Protein AF-A0AAF1A5I5-F1 (afdb_monomer_lite)

Secondary structure (DSSP, 8-state):
-PPPGGG----TT-TT--HHHHHHHHHHSHHHHHHHHHHHHHHHHHHHHHHTS--S-HHHHHHHHHHHHHHHHHHHHTTTSTT-TT----S----------

pLDDT: mean 80.37, std 17.99, range [45.25, 97.25]

Foldseek 3Di:
DDDPCLPVDDCVPLPDDDVVLQVVCCVPPVVQLSVLSVQLVVLLVVLVVLVVDDDDDPVVSVVSSVVSNVSSSQSNSCLVPVVHVVPPDDDPPPPPPPDDD

Structure (mmCIF, N/CA/C/O backbone):
data_AF-A0AAF1A5I5-F1
#
_entry.id   AF-A0AAF1A5I5-F1
#
loop_
_atom_site.group_PDB
_atom_site.id
_atom_site.type_symbol
_atom_site.label_atom_id
_atom_site.label_alt_id
_atom_site.label_comp_id
_atom_site.label_asym_id
_atom_site.label_entity_id
_atom_site.label_seq_id
_atom_site.pdbx_PDB_ins_code
_atom_site.Cartn_x
_atom_site.Cartn_y
_atom_site.Cartn_z
_atom_site.occupancy
_atom_site.B_iso_or_equiv
_atom_site.auth_seq_id
_atom_site.auth_comp_id
_atom_site.auth_asym_id
_atom_site.auth_atom_id
_atom_si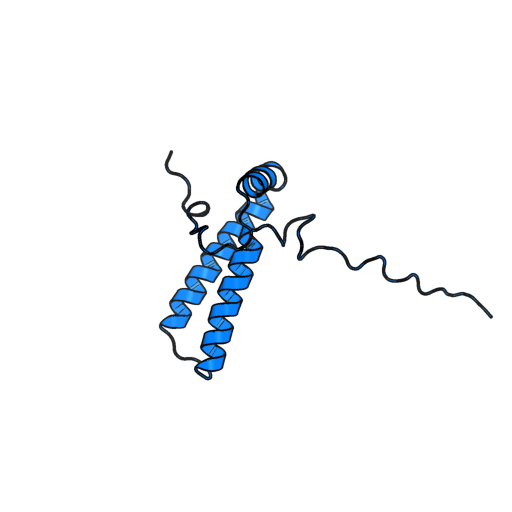te.pdbx_PDB_model_num
ATOM 1 N N . MET A 1 1 ? -17.572 16.900 6.692 1.00 46.84 1 MET A N 1
ATOM 2 C CA . MET A 1 1 ? -16.134 17.115 6.411 1.00 46.84 1 MET A CA 1
ATOM 3 C C . MET A 1 1 ? -15.759 16.282 5.197 1.00 46.84 1 MET A C 1
ATOM 5 O O . MET A 1 1 ? -16.325 15.202 5.079 1.00 46.84 1 MET A O 1
ATOM 9 N N . PRO A 1 2 ? -14.892 16.756 4.288 1.00 54.69 2 PRO A N 1
ATOM 10 C CA . PRO A 1 2 ? -14.428 15.931 3.177 1.00 54.69 2 PRO A CA 1
ATOM 11 C C . PRO A 1 2 ? -13.642 14.732 3.718 1.00 54.69 2 PRO A C 1
ATOM 13 O O . PRO A 1 2 ? -12.820 14.889 4.622 1.00 54.69 2 PRO A O 1
ATOM 16 N N . THR A 1 3 ? -13.910 13.541 3.187 1.00 53.56 3 THR A N 1
ATOM 17 C CA . THR A 1 3 ? -13.178 12.325 3.546 1.00 53.56 3 THR A CA 1
ATOM 18 C C . THR A 1 3 ? -11.699 12.509 3.191 1.00 53.56 3 THR A C 1
ATOM 20 O O . THR A 1 3 ? -11.396 12.871 2.049 1.00 53.56 3 THR A O 1
ATOM 23 N N . PRO A 1 4 ? -10.761 12.296 4.133 1.00 63.06 4 PRO A N 1
ATOM 24 C CA . PRO A 1 4 ? -9.335 12.367 3.841 1.00 63.06 4 PRO A CA 1
ATOM 25 C C . PRO A 1 4 ? -8.964 11.488 2.639 1.00 63.06 4 PRO A C 1
ATOM 27 O O . PRO A 1 4 ? -9.395 10.341 2.551 1.00 63.06 4 PRO A O 1
ATOM 30 N N . SER A 1 5 ? -8.136 12.001 1.724 1.00 63.56 5 SER A N 1
ATOM 31 C CA . SER A 1 5 ? -7.770 11.306 0.476 1.00 63.56 5 SER A CA 1
ATOM 32 C C . SER A 1 5 ? -7.070 9.959 0.687 1.00 63.56 5 SER A C 1
ATOM 34 O O . SER A 1 5 ? -7.037 9.143 -0.228 1.00 63.56 5 SER A O 1
ATOM 36 N N . ILE A 1 6 ? -6.570 9.699 1.899 1.00 58.94 6 ILE A N 1
ATOM 37 C CA . ILE A 1 6 ? -6.036 8.400 2.328 1.00 58.94 6 ILE A CA 1
ATOM 38 C C . ILE A 1 6 ? -7.077 7.270 2.281 1.00 58.94 6 ILE A C 1
ATOM 40 O O . ILE A 1 6 ? -6.693 6.112 2.179 1.00 58.94 6 ILE A O 1
ATOM 44 N N . PHE A 1 7 ? -8.371 7.603 2.326 1.00 60.78 7 PHE A N 1
ATOM 45 C CA . PHE A 1 7 ? -9.483 6.655 2.197 1.00 60.78 7 PHE A CA 1
ATOM 46 C C . PHE A 1 7 ? -10.025 6.566 0.770 1.00 60.78 7 PHE A C 1
ATOM 48 O O . PHE A 1 7 ? -10.882 5.739 0.485 1.00 60.78 7 PHE A O 1
ATOM 55 N N . ASN A 1 8 ? -9.554 7.428 -0.133 1.00 58.62 8 ASN A N 1
ATOM 56 C CA . ASN A 1 8 ? -10.039 7.482 -1.503 1.00 58.62 8 ASN A CA 1
ATOM 57 C C . ASN A 1 8 ? -9.133 6.607 -2.375 1.00 58.62 8 ASN A C 1
ATOM 59 O O . ASN A 1 8 ? -8.242 7.096 -3.076 1.00 58.62 8 ASN A O 1
ATOM 63 N N . PHE A 1 9 ? -9.289 5.292 -2.241 1.00 59.81 9 PHE A N 1
ATOM 64 C CA . PHE A 1 9 ? -8.560 4.324 -3.045 1.00 59.81 9 PHE A CA 1
ATOM 65 C C . PHE A 1 9 ? -9.506 3.514 -3.919 1.00 59.81 9 PHE A C 1
ATOM 67 O O . PHE A 1 9 ? -10.577 3.095 -3.500 1.00 59.81 9 PHE A O 1
ATOM 74 N N . ASP A 1 10 ? -9.047 3.308 -5.149 1.00 55.66 10 ASP A N 1
ATOM 75 C CA . ASP A 1 10 ? -9.666 2.442 -6.137 1.00 55.66 10 ASP A CA 1
ATOM 76 C C . ASP A 1 10 ? -9.709 1.002 -5.596 1.00 55.66 10 ASP A C 1
ATOM 78 O O . ASP A 1 10 ? -8.667 0.343 -5.467 1.00 55.66 10 ASP A O 1
ATOM 82 N N . ALA A 1 11 ? -10.905 0.583 -5.177 1.00 54.09 11 ALA A N 1
ATOM 83 C CA . ALA A 1 11 ? -11.188 -0.737 -4.628 1.00 54.09 11 ALA A CA 1
ATOM 84 C C . ALA A 1 11 ? -11.309 -1.802 -5.728 1.00 54.09 11 ALA A C 1
ATOM 86 O O . ALA A 1 11 ? -11.193 -2.989 -5.432 1.00 54.09 11 ALA A O 1
ATOM 87 N N . ASP A 1 12 ? -11.437 -1.390 -6.995 1.00 45.25 12 ASP A N 1
ATOM 88 C CA . ASP A 1 12 ? -11.746 -2.276 -8.123 1.00 45.25 12 ASP A CA 1
ATOM 89 C C . ASP A 1 12 ? -10.590 -3.239 -8.459 1.00 45.25 12 ASP A C 1
ATOM 91 O O . ASP A 1 12 ? -10.769 -4.216 -9.180 1.00 45.25 12 ASP A O 1
ATOM 95 N N . ASN A 1 13 ? -9.393 -2.991 -7.909 1.00 49.84 13 ASN A N 1
ATOM 96 C CA . ASN A 1 13 ? -8.199 -3.832 -8.065 1.00 49.84 13 ASN A CA 1
ATOM 97 C C . ASN A 1 13 ? -7.692 -4.445 -6.749 1.00 49.84 13 ASN A C 1
ATOM 99 O O . ASN A 1 13 ? -6.563 -4.935 -6.691 1.00 49.84 13 ASN A O 1
ATOM 103 N N . LEU A 1 14 ? -8.473 -4.386 -5.672 1.00 57.56 14 LEU A N 1
ATOM 104 C CA . LEU A 1 14 ? -8.160 -5.096 -4.437 1.00 57.56 14 LEU A CA 1
ATOM 105 C C . LEU A 1 14 ? -8.899 -6.435 -4.484 1.00 57.56 14 LEU A C 1
ATOM 107 O O . LEU A 1 14 ? -10.089 -6.487 -4.200 1.00 57.56 14 LEU A O 1
ATOM 111 N N . GLY A 1 15 ? -8.204 -7.522 -4.828 1.00 54.66 15 GLY A N 1
ATOM 112 C CA . GLY A 1 1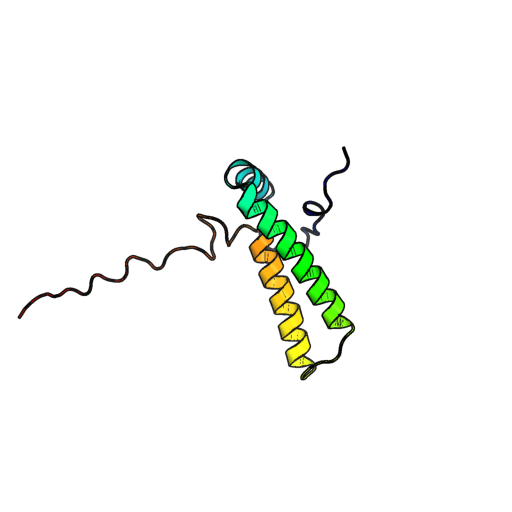5 ? -8.818 -8.850 -5.007 1.00 54.66 15 GLY A CA 1
ATOM 113 C C . GLY A 1 15 ? -9.599 -9.400 -3.799 1.00 54.66 15 GLY A C 1
ATOM 114 O O . GLY A 1 15 ? -10.318 -10.379 -3.949 1.00 54.66 15 GLY A O 1
ATOM 115 N N . ALA A 1 16 ? -9.478 -8.761 -2.629 1.00 58.78 16 ALA A N 1
ATOM 116 C CA . ALA A 1 16 ? -10.139 -9.116 -1.373 1.00 58.78 16 ALA A CA 1
ATOM 117 C C . ALA A 1 16 ? -10.458 -7.874 -0.503 1.00 58.78 16 ALA A C 1
ATOM 119 O O . ALA A 1 16 ? -10.237 -7.882 0.706 1.00 58.78 16 ALA A O 1
ATOM 120 N N . TYR A 1 17 ? -10.873 -6.745 -1.098 1.00 63.38 17 TYR A N 1
ATOM 121 C CA . TYR A 1 17 ? -11.283 -5.593 -0.280 1.00 63.38 17 TYR A CA 1
ATOM 122 C C . TYR A 1 17 ? -12.596 -5.869 0.448 1.00 63.38 17 TYR A C 1
ATOM 124 O O . TYR A 1 17 ? -13.656 -5.955 -0.168 1.00 63.38 17 TYR A O 1
ATOM 132 N N . GLU A 1 18 ? -12.511 -5.938 1.773 1.00 72.25 18 GLU A N 1
ATOM 133 C CA . GLU A 1 18 ? -13.657 -6.067 2.660 1.00 72.25 18 GLU A CA 1
ATOM 134 C C . GLU A 1 18 ? -13.827 -4.764 3.462 1.00 72.25 18 GLU A C 1
ATOM 136 O O . GLU A 1 18 ? -12.986 -4.443 4.315 1.00 72.25 18 GLU A O 1
ATOM 141 N N . PRO A 1 19 ? -14.888 -3.975 3.207 1.00 72.19 19 PRO A N 1
ATOM 142 C CA . PRO A 1 19 ? -15.114 -2.721 3.925 1.00 72.19 19 PRO A CA 1
ATOM 143 C C . PRO A 1 19 ? -15.279 -2.949 5.436 1.00 72.19 19 PRO A C 1
ATOM 145 O O . PRO A 1 19 ? -14.731 -2.190 6.229 1.00 72.19 19 PRO A O 1
ATOM 148 N N . GLU A 1 20 ? -15.909 -4.054 5.842 1.00 82.25 20 GLU A N 1
ATOM 149 C CA . GLU A 1 20 ? -16.067 -4.436 7.253 1.00 82.25 20 GLU A CA 1
ATOM 150 C C . GLU A 1 20 ? -14.716 -4.685 7.947 1.00 82.25 20 GLU A C 1
ATOM 152 O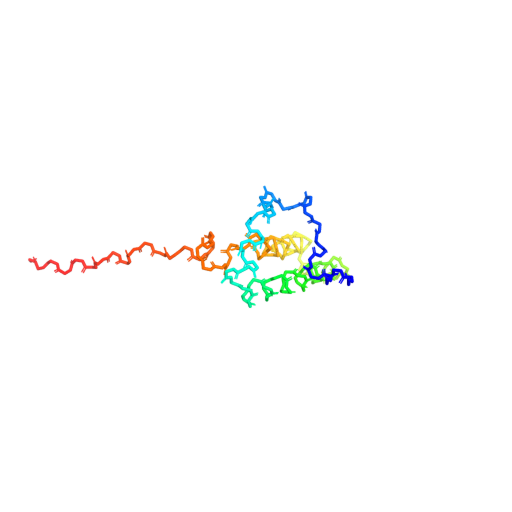 O . GLU A 1 20 ? -14.493 -4.226 9.070 1.00 82.25 20 GLU A O 1
ATOM 157 N N . LYS A 1 21 ? -13.769 -5.341 7.258 1.00 83.81 21 LYS A N 1
ATOM 158 C CA . LYS A 1 21 ? -12.391 -5.529 7.744 1.00 83.81 21 LYS A CA 1
ATOM 159 C C . LYS A 1 21 ? -11.683 -4.183 7.902 1.00 83.81 21 LYS A C 1
ATOM 161 O O . LYS A 1 21 ? -10.987 -3.961 8.888 1.00 83.81 21 LYS A O 1
ATOM 166 N N . THR A 1 22 ? -11.887 -3.268 6.957 1.00 84.00 22 THR A N 1
ATOM 167 C CA . THR A 1 22 ? -11.288 -1.924 6.986 1.00 84.00 22 THR A CA 1
ATOM 168 C C . THR A 1 22 ? -11.776 -1.124 8.194 1.00 84.00 22 THR A C 1
ATOM 170 O O . THR A 1 22 ? -10.957 -0.583 8.936 1.00 84.00 22 THR A O 1
ATOM 173 N N . ASP A 1 23 ? -13.088 -1.090 8.433 1.00 85.19 23 ASP A N 1
ATOM 174 C CA . ASP A 1 23 ? -13.684 -0.377 9.570 1.00 85.19 23 ASP A CA 1
ATOM 175 C C . ASP A 1 23 ? -13.235 -0.969 10.911 1.00 85.19 23 ASP A C 1
ATOM 177 O O . ASP A 1 23 ? -12.901 -0.235 11.851 1.00 85.19 23 ASP A O 1
ATOM 181 N N . LYS A 1 24 ? -13.144 -2.302 10.982 1.00 89.44 24 LYS A N 1
ATOM 182 C CA . LYS A 1 24 ? -12.599 -3.009 12.140 1.00 89.44 24 LYS A CA 1
ATOM 183 C C . LYS A 1 24 ? -11.151 -2.597 12.411 1.00 89.44 24 LYS A C 1
ATOM 185 O O . LYS A 1 24 ? -10.838 -2.190 13.525 1.00 89.44 24 LYS A O 1
ATOM 190 N N . LEU A 1 25 ? -10.281 -2.605 11.399 1.00 90.69 25 LEU A N 1
ATOM 191 C CA . LEU A 1 25 ? -8.870 -2.227 11.553 1.00 90.69 25 LEU A CA 1
ATOM 192 C C . LEU A 1 25 ? -8.676 -0.750 11.917 1.00 90.69 25 LEU A C 1
ATOM 194 O O . LEU A 1 25 ? -7.782 -0.422 12.697 1.00 90.69 25 LEU A O 1
ATOM 198 N N . LEU A 1 26 ? -9.525 0.143 11.403 1.00 89.19 26 LEU A N 1
ATOM 199 C CA . LEU A 1 26 ? -9.532 1.555 11.800 1.00 89.19 26 LEU A CA 1
ATOM 200 C C . LEU A 1 26 ? -9.976 1.758 13.252 1.00 89.19 26 LEU A C 1
ATOM 202 O O . LEU A 1 26 ? -9.612 2.766 13.854 1.00 89.19 26 LEU A O 1
ATOM 206 N N . THR A 1 27 ? -10.732 0.817 13.814 1.00 92.31 27 THR A N 1
ATOM 207 C CA . THR A 1 27 ? -11.179 0.857 15.210 1.00 92.31 27 THR A CA 1
ATOM 208 C C . THR A 1 27 ? -10.164 0.198 16.146 1.00 92.31 27 THR A C 1
ATOM 210 O O . THR A 1 27 ? -9.821 0.766 17.180 1.00 92.31 27 THR A O 1
ATOM 213 N N . GLU A 1 28 ? -9.659 -0.982 15.783 1.00 94.50 28 GLU A N 1
ATOM 214 C CA . GLU A 1 28 ? -8.806 -1.813 16.641 1.00 94.50 28 GLU A CA 1
ATOM 215 C C . GLU A 1 28 ? -7.326 -1.419 16.581 1.00 94.50 28 GLU A C 1
ATOM 217 O O . GLU A 1 28 ? -6.640 -1.434 17.600 1.00 94.50 28 GLU A O 1
ATOM 222 N N . GLN A 1 29 ? -6.821 -1.043 15.402 1.00 94.00 29 GLN A N 1
ATOM 223 C CA . GLN A 1 29 ? -5.404 -0.733 15.174 1.00 94.00 29 GLN A CA 1
ATOM 224 C C . GLN A 1 29 ? -5.220 0.590 14.395 1.00 94.00 29 GLN A C 1
ATOM 226 O O . GLN A 1 29 ? -4.492 0.633 13.395 1.00 94.00 29 GLN A O 1
ATOM 231 N N . PRO A 1 30 ? -5.831 1.711 14.842 1.00 92.50 30 PRO A N 1
ATOM 232 C CA . PRO A 1 30 ? -5.940 2.944 14.059 1.00 92.50 30 PRO A CA 1
ATOM 233 C C . PRO A 1 30 ? -4.589 3.505 13.615 1.00 92.50 30 PRO A C 1
ATOM 235 O O . PRO A 1 30 ? -4.416 3.867 12.454 1.00 92.50 30 PRO A O 1
ATOM 238 N N . ALA A 1 31 ? -3.612 3.589 14.521 1.00 93.44 31 ALA A N 1
ATOM 239 C CA . ALA A 1 31 ? -2.323 4.208 14.216 1.00 93.44 31 ALA A CA 1
ATOM 240 C C . ALA A 1 31 ? -1.541 3.423 13.149 1.00 93.44 31 ALA A C 1
ATOM 242 O O . ALA A 1 31 ? -1.032 4.014 12.193 1.00 93.44 31 ALA A O 1
ATOM 243 N N . VAL A 1 32 ? -1.482 2.097 13.298 1.00 94.31 32 VAL A N 1
ATOM 244 C CA . VAL A 1 32 ? -0.765 1.197 12.385 1.00 94.31 32 VAL A CA 1
ATOM 245 C C . VAL A 1 32 ? -1.455 1.176 11.028 1.00 94.31 32 VAL A C 1
ATOM 247 O O . VAL A 1 32 ? -0.818 1.420 10.002 1.00 94.31 32 VAL A O 1
ATOM 250 N N . PHE A 1 33 ? -2.772 0.975 11.010 1.00 93.25 33 PHE A N 1
ATOM 251 C CA . PHE A 1 33 ? -3.498 0.854 9.756 1.00 93.25 33 PHE A CA 1
ATOM 252 C C . PHE A 1 33 ? -3.537 2.178 8.978 1.00 93.25 33 PHE A C 1
ATOM 254 O O . PHE A 1 33 ? -3.278 2.190 7.775 1.00 93.25 33 PHE A O 1
ATOM 261 N N . LEU A 1 34 ? -3.709 3.327 9.647 1.00 91.81 34 LEU A N 1
ATOM 262 C CA . LEU A 1 34 ? -3.584 4.638 8.992 1.00 91.81 34 LEU A CA 1
ATOM 263 C C . LEU A 1 34 ? -2.185 4.867 8.408 1.00 91.81 34 LEU A C 1
ATOM 265 O O . LEU A 1 34 ? -2.056 5.470 7.338 1.00 91.81 34 LEU A O 1
ATOM 269 N N . ASN A 1 35 ? -1.133 4.398 9.084 1.00 93.75 35 ASN A N 1
ATOM 270 C CA . ASN A 1 35 ? 0.218 4.448 8.538 1.00 93.75 35 ASN A CA 1
ATOM 271 C C . ASN A 1 35 ? 0.338 3.582 7.272 1.00 93.75 35 ASN A C 1
ATOM 273 O O . ASN A 1 35 ? 0.857 4.060 6.263 1.00 93.75 35 ASN A O 1
ATOM 277 N N . HIS A 1 36 ? -0.210 2.364 7.272 1.00 94.38 36 HIS A N 1
ATOM 278 C CA . HIS A 1 36 ? -0.215 1.496 6.089 1.00 94.38 36 HIS A CA 1
ATOM 279 C C . HIS A 1 36 ? -0.934 2.131 4.900 1.00 94.38 36 HIS A C 1
ATOM 281 O O . HIS A 1 36 ? -0.395 2.123 3.793 1.00 94.38 36 HIS A O 1
ATOM 287 N N . LEU A 1 37 ? -2.086 2.771 5.120 1.00 91.69 37 LEU A N 1
ATOM 288 C CA . LEU A 1 37 ? -2.806 3.485 4.060 1.00 91.69 37 LEU A CA 1
ATOM 289 C C . LEU A 1 37 ? -1.961 4.614 3.446 1.00 91.69 37 LEU A C 1
ATOM 291 O O . LEU A 1 37 ? -1.916 4.767 2.220 1.00 91.69 37 LEU A O 1
ATOM 295 N N . ARG A 1 38 ? -1.228 5.371 4.275 1.00 92.69 38 ARG A N 1
ATOM 296 C CA . ARG A 1 38 ? -0.313 6.430 3.808 1.00 92.69 38 ARG A CA 1
ATOM 297 C C . ARG A 1 38 ? 0.855 5.865 3.002 1.00 92.69 38 ARG A C 1
ATOM 299 O O . ARG A 1 38 ? 1.166 6.387 1.931 1.00 92.69 38 ARG A O 1
ATOM 306 N N . VAL A 1 39 ? 1.481 4.790 3.479 1.00 95.25 39 VAL A N 1
ATOM 307 C CA . VAL A 1 39 ? 2.586 4.128 2.767 1.00 95.25 39 VAL A CA 1
ATOM 308 C C . VAL A 1 39 ? 2.096 3.547 1.439 1.00 95.25 39 VAL A C 1
ATOM 310 O O . VAL A 1 39 ? 2.721 3.779 0.405 1.00 95.25 39 VAL A O 1
ATOM 313 N N . ALA A 1 40 ? 0.935 2.891 1.419 1.00 93.31 40 ALA A N 1
ATOM 314 C CA . ALA A 1 40 ? 0.325 2.373 0.197 1.00 93.31 40 ALA A CA 1
ATOM 315 C C . ALA A 1 40 ? 0.067 3.479 -0.839 1.00 93.31 40 ALA A C 1
ATOM 317 O O . ALA A 1 40 ? 0.322 3.297 -2.033 1.00 93.31 40 ALA A O 1
ATOM 318 N N . GLN A 1 41 ? -0.404 4.653 -0.401 1.00 90.62 41 GLN A N 1
ATOM 319 C CA . GLN A 1 41 ? -0.567 5.817 -1.274 1.00 90.62 41 GLN A CA 1
ATOM 320 C C . GLN A 1 41 ? 0.777 6.283 -1.856 1.00 90.62 41 GLN A C 1
ATOM 322 O O . GLN A 1 41 ? 0.873 6.538 -3.061 1.00 90.62 41 GLN A O 1
ATOM 327 N N . ALA A 1 42 ? 1.825 6.351 -1.032 1.00 94.31 42 ALA A N 1
ATOM 328 C CA . ALA A 1 42 ? 3.163 6.723 -1.481 1.00 94.31 42 ALA A CA 1
ATOM 329 C C . ALA A 1 42 ? 3.736 5.721 -2.503 1.00 94.31 42 ALA A C 1
ATOM 331 O O . ALA A 1 42 ? 4.270 6.143 -3.532 1.00 94.31 42 ALA A O 1
ATOM 332 N N . LEU A 1 43 ? 3.561 4.413 -2.272 1.00 95.38 43 LEU A N 1
ATOM 333 C CA . LEU A 1 43 ? 3.994 3.340 -3.176 1.00 95.38 43 LEU A CA 1
ATOM 334 C C . LEU A 1 43 ? 3.272 3.392 -4.526 1.00 95.38 43 LEU A C 1
ATOM 336 O O . LEU A 1 43 ? 3.916 3.283 -5.567 1.00 95.38 43 LEU A O 1
ATOM 340 N N . ARG A 1 44 ? 1.957 3.653 -4.547 1.00 93.75 44 ARG A N 1
ATOM 341 C CA . ARG A 1 44 ? 1.215 3.876 -5.803 1.00 93.75 44 ARG A CA 1
ATOM 342 C C . ARG A 1 44 ? 1.750 5.084 -6.571 1.00 93.75 44 ARG A C 1
ATOM 344 O O . ARG A 1 44 ? 1.928 5.008 -7.786 1.00 93.75 44 ARG A O 1
ATOM 351 N N . GLY A 1 45 ? 2.039 6.182 -5.871 1.00 92.19 45 GLY A N 1
ATOM 352 C CA . GLY A 1 45 ? 2.661 7.362 -6.472 1.00 92.19 45 GLY A CA 1
ATOM 353 C C . GLY A 1 45 ? 4.057 7.072 -7.029 1.00 92.19 45 GLY A C 1
ATOM 354 O O . GLY A 1 45 ? 4.420 7.590 -8.083 1.00 92.19 45 GLY A O 1
ATOM 355 N N . TRP A 1 46 ? 4.833 6.223 -6.353 1.00 95.69 46 TRP A N 1
ATOM 356 C CA . TRP A 1 46 ? 6.130 5.768 -6.848 1.00 95.69 46 TRP A CA 1
ATOM 357 C C . TRP A 1 46 ? 5.981 4.900 -8.096 1.00 95.69 46 TRP A C 1
ATOM 359 O O . TRP A 1 46 ? 6.609 5.208 -9.104 1.00 95.69 46 TRP A O 1
ATOM 369 N N . ALA A 1 47 ? 5.099 3.901 -8.071 1.00 95.81 47 ALA A N 1
ATOM 370 C CA . ALA A 1 47 ? 4.821 3.045 -9.219 1.00 95.81 47 ALA A CA 1
ATOM 371 C C . ALA A 1 47 ? 4.438 3.872 -10.456 1.00 95.81 47 ALA A C 1
ATOM 373 O O . ALA A 1 47 ? 4.983 3.644 -11.527 1.00 95.81 47 ALA A O 1
ATOM 374 N N . LYS A 1 48 ? 3.584 4.892 -10.288 1.00 95.25 48 LYS A N 1
ATOM 375 C CA . LYS A 1 48 ? 3.222 5.820 -11.369 1.00 95.25 48 LYS A CA 1
ATOM 376 C C . LYS A 1 48 ? 4.431 6.586 -11.914 1.00 95.25 48 LYS A C 1
ATOM 378 O O . LYS A 1 48 ? 4.668 6.591 -13.109 1.00 95.25 48 LYS A O 1
ATOM 383 N N . ARG A 1 49 ? 5.259 7.182 -11.048 1.00 95.25 49 ARG A N 1
ATOM 384 C CA . ARG A 1 49 ? 6.485 7.880 -11.494 1.00 95.25 49 ARG A CA 1
ATOM 385 C C . ARG A 1 49 ? 7.506 6.950 -12.151 1.00 95.25 49 ARG A C 1
ATOM 387 O O . ARG A 1 49 ? 8.361 7.427 -12.890 1.00 95.25 49 ARG A O 1
ATOM 394 N N . ALA A 1 50 ? 7.479 5.663 -11.821 1.00 94.88 50 ALA A N 1
ATOM 395 C CA . ALA A 1 50 ? 8.342 4.661 -12.427 1.00 94.88 50 ALA A CA 1
ATOM 396 C C . ALA A 1 50 ? 7.887 4.277 -13.845 1.00 94.88 50 ALA A C 1
ATOM 398 O O . ALA A 1 50 ? 8.716 3.786 -14.599 1.00 94.88 50 ALA A O 1
ATOM 399 N N . GLU A 1 51 ? 6.630 4.528 -14.233 1.00 94.19 51 GLU A N 1
ATOM 400 C CA . GLU A 1 51 ? 6.165 4.367 -15.623 1.00 94.19 51 GLU A CA 1
ATOM 401 C C . GLU A 1 51 ? 6.825 5.394 -16.555 1.00 94.19 51 GLU A C 1
ATOM 403 O O . GLU A 1 51 ? 7.208 5.056 -17.669 1.00 94.19 51 GLU A O 1
ATOM 408 N N . ASP A 1 52 ? 7.038 6.619 -16.065 1.00 93.94 52 ASP A N 1
ATOM 409 C CA . ASP A 1 52 ? 7.612 7.730 -16.840 1.00 93.94 52 ASP A CA 1
ATOM 410 C C . ASP A 1 52 ? 9.154 7.729 -16.886 1.00 93.94 52 ASP A C 1
ATOM 412 O O . ASP A 1 52 ? 9.773 8.606 -17.492 1.00 93.94 52 ASP A O 1
ATOM 416 N N . ARG A 1 53 ? 9.808 6.788 -16.197 1.00 92.06 53 ARG A N 1
ATOM 417 C CA . ARG A 1 53 ? 11.273 6.685 -16.115 1.00 92.06 53 ARG A CA 1
ATOM 418 C C . ARG A 1 53 ? 11.742 5.424 -16.814 1.00 92.06 53 ARG A C 1
ATOM 420 O O . ARG A 1 53 ? 11.069 4.411 -16.747 1.00 92.06 53 ARG A O 1
ATOM 427 N N . THR A 1 54 ? 12.935 5.448 -17.391 1.00 90.38 54 THR A N 1
ATOM 428 C CA . THR A 1 54 ? 13.573 4.237 -17.924 1.00 90.38 54 THR A CA 1
ATOM 429 C C . THR A 1 54 ? 14.690 3.811 -16.983 1.00 90.38 54 THR A C 1
ATOM 431 O O . THR A 1 54 ? 15.587 4.602 -16.686 1.00 90.38 54 THR A O 1
ATOM 434 N N . PHE A 1 55 ? 14.633 2.576 -16.488 1.00 93.44 55 PHE A N 1
ATOM 435 C CA . PHE A 1 55 ? 15.687 1.978 -15.669 1.00 93.44 55 PHE A CA 1
ATOM 436 C C . PHE A 1 55 ? 15.685 0.455 -15.830 1.00 93.44 55 PHE A C 1
ATOM 438 O O . PHE A 1 55 ? 14.629 -0.171 -15.869 1.00 93.44 55 PHE A O 1
ATOM 445 N N . GLY A 1 56 ? 16.874 -0.147 -15.892 1.00 94.06 56 GLY A N 1
ATOM 446 C CA . GLY A 1 56 ? 17.009 -1.583 -16.142 1.00 94.06 56 GLY A CA 1
ATOM 447 C C . GLY A 1 56 ? 16.451 -2.003 -17.507 1.00 94.06 56 GLY A C 1
ATOM 448 O O . GLY A 1 56 ? 16.405 -1.206 -18.445 1.00 94.06 56 GLY A O 1
ATOM 449 N N . SER A 1 57 ? 16.057 -3.272 -17.622 1.00 96.81 57 SER A N 1
ATOM 450 C CA . SER A 1 57 ? 15.314 -3.775 -18.780 1.00 96.81 57 SER A CA 1
ATOM 451 C C . SER A 1 57 ? 13.823 -3.447 -18.659 1.00 96.81 57 SER A C 1
ATOM 453 O O . SER A 1 57 ? 13.303 -3.261 -17.559 1.00 96.81 57 SER A O 1
ATOM 455 N N . GLU A 1 58 ? 13.107 -3.435 -19.785 1.00 95.94 58 GLU A N 1
ATOM 456 C CA . GLU A 1 58 ? 11.652 -3.227 -19.797 1.00 95.94 58 GLU A CA 1
ATOM 457 C C . GLU A 1 58 ? 10.915 -4.266 -18.931 1.00 95.94 58 GLU A C 1
ATOM 459 O O . GLU A 1 58 ? 9.986 -3.933 -18.195 1.00 95.94 58 GLU A O 1
ATOM 464 N N . GLU A 1 59 ? 11.354 -5.526 -18.976 1.00 97.06 59 GLU A N 1
ATOM 465 C CA . GLU A 1 59 ? 10.808 -6.604 -18.148 1.00 97.06 59 GLU A CA 1
ATOM 466 C C . GLU A 1 59 ? 11.032 -6.344 -16.655 1.00 97.06 59 GLU A C 1
ATOM 468 O O . GLU A 1 59 ? 10.091 -6.436 -15.863 1.00 97.06 59 GLU A O 1
ATOM 473 N N . TYR A 1 60 ? 12.251 -5.946 -16.275 1.00 96.75 60 TYR A N 1
ATOM 474 C CA . TYR A 1 60 ? 12.569 -5.588 -14.897 1.00 96.75 60 TYR A CA 1
ATOM 475 C C . TYR A 1 60 ? 11.700 -4.425 -14.414 1.00 96.75 60 TYR A C 1
ATOM 477 O O . TYR A 1 60 ? 11.106 -4.497 -13.339 1.00 96.75 60 TYR A O 1
ATOM 485 N N . GLN A 1 61 ? 11.572 -3.374 -1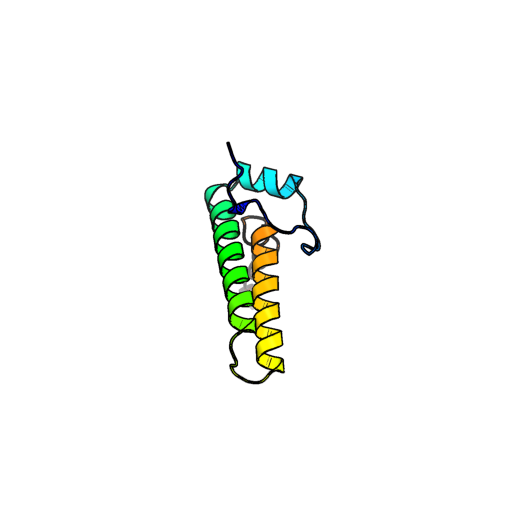5.226 1.00 97.25 61 GLN A N 1
ATOM 486 C CA . GLN A 1 61 ? 10.754 -2.213 -14.902 1.00 97.25 61 GLN A CA 1
ATOM 487 C C . GLN A 1 61 ? 9.279 -2.594 -14.700 1.00 97.25 61 GLN A C 1
ATOM 489 O O . GLN A 1 61 ? 8.665 -2.170 -13.717 1.00 97.25 61 GLN A O 1
ATOM 494 N N . LYS A 1 62 ? 8.710 -3.436 -15.575 1.00 96.25 62 LYS A N 1
ATOM 495 C CA . LYS A 1 62 ? 7.338 -3.952 -15.423 1.00 96.25 62 LYS A CA 1
ATOM 496 C C . LYS A 1 62 ? 7.173 -4.751 -14.130 1.00 96.25 62 LYS A C 1
ATOM 498 O O . LYS A 1 62 ? 6.213 -4.519 -13.393 1.00 96.25 62 LYS A O 1
ATOM 503 N N . GLY A 1 63 ? 8.111 -5.652 -13.836 1.00 97.00 63 GLY A N 1
ATOM 504 C CA . GLY A 1 63 ? 8.114 -6.439 -12.600 1.00 97.00 63 GLY A CA 1
ATOM 505 C C . GLY A 1 63 ? 8.190 -5.559 -11.352 1.00 97.00 63 GLY A C 1
ATOM 506 O O . GLY A 1 63 ? 7.414 -5.737 -10.416 1.00 97.00 63 GLY A O 1
ATOM 507 N N . TYR A 1 64 ? 9.053 -4.546 -11.374 1.00 97.25 64 TYR A N 1
ATOM 508 C CA . TYR A 1 64 ? 9.213 -3.581 -10.292 1.00 97.25 64 TYR A CA 1
ATOM 509 C C . TYR A 1 64 ? 7.934 -2.769 -10.030 1.00 97.25 64 TYR A C 1
ATOM 511 O O . TYR A 1 64 ? 7.474 -2.671 -8.891 1.00 97.25 64 TYR A O 1
ATOM 519 N N . ILE A 1 65 ? 7.312 -2.226 -11.084 1.00 96.75 65 ILE A N 1
ATOM 520 C CA . ILE A 1 65 ? 6.044 -1.483 -10.983 1.00 96.75 65 ILE A CA 1
ATOM 521 C C . ILE A 1 65 ? 4.936 -2.382 -10.430 1.00 96.75 65 ILE A C 1
ATOM 523 O O . ILE A 1 65 ? 4.163 -1.944 -9.573 1.00 96.75 65 ILE A O 1
ATOM 527 N N . ARG A 1 66 ? 4.861 -3.636 -10.896 1.00 95.88 66 ARG A N 1
ATOM 528 C CA . ARG A 1 66 ? 3.905 -4.620 -10.382 1.00 95.88 66 ARG A CA 1
ATOM 529 C C . ARG A 1 66 ? 4.130 -4.868 -8.893 1.00 95.88 66 ARG A C 1
ATOM 531 O O . ARG A 1 66 ? 3.190 -4.699 -8.129 1.00 95.88 66 ARG A O 1
ATOM 538 N N . ALA A 1 67 ? 5.357 -5.162 -8.470 1.00 96.12 67 ALA A N 1
ATOM 539 C CA . ALA A 1 67 ? 5.678 -5.418 -7.067 1.00 96.12 67 ALA A CA 1
ATOM 540 C C . ALA A 1 67 ? 5.282 -4.249 -6.145 1.00 96.12 67 ALA A C 1
ATOM 542 O O . ALA A 1 67 ? 4.652 -4.466 -5.114 1.00 96.12 67 ALA A O 1
ATOM 543 N N . LEU A 1 68 ? 5.556 -2.997 -6.539 1.00 96.38 68 LEU A N 1
ATOM 544 C CA . LEU A 1 68 ? 5.119 -1.820 -5.772 1.00 96.38 68 LEU A CA 1
ATOM 545 C C . LEU A 1 68 ? 3.591 -1.749 -5.612 1.00 96.38 68 LEU A C 1
ATOM 547 O O . LEU A 1 68 ? 3.093 -1.316 -4.571 1.00 96.38 68 LEU A O 1
ATOM 551 N N . ARG A 1 69 ? 2.841 -2.140 -6.649 1.00 94.56 69 ARG A N 1
ATOM 552 C CA . ARG A 1 69 ? 1.372 -2.156 -6.624 1.00 94.56 69 ARG A CA 1
ATOM 553 C C . ARG A 1 69 ? 0.826 -3.281 -5.749 1.00 94.56 69 ARG A C 1
ATOM 555 O O . ARG A 1 69 ? -0.126 -3.013 -5.022 1.00 94.56 69 ARG A O 1
ATOM 562 N N . GLU A 1 70 ? 1.440 -4.463 -5.783 1.00 93.62 70 GLU A N 1
ATOM 563 C CA . GLU A 1 70 ? 1.079 -5.605 -4.925 1.00 93.62 70 GLU A CA 1
ATOM 564 C C . GLU A 1 70 ? 1.302 -5.269 -3.443 1.00 93.62 70 GLU A C 1
ATOM 566 O O . GLU A 1 70 ? 0.385 -5.374 -2.636 1.00 93.62 70 GLU A O 1
ATOM 571 N N . VAL A 1 71 ? 2.474 -4.732 -3.075 1.00 94.69 71 VAL A N 1
ATOM 572 C CA . VAL A 1 71 ? 2.747 -4.329 -1.679 1.00 94.69 71 VAL A CA 1
ATOM 573 C C . VAL A 1 71 ? 1.760 -3.256 -1.209 1.00 94.69 71 VAL A C 1
ATOM 575 O O . VAL A 1 71 ? 1.257 -3.303 -0.086 1.00 94.69 71 VAL A O 1
ATOM 578 N N . ALA A 1 72 ? 1.428 -2.292 -2.073 1.00 93.06 72 ALA A N 1
ATOM 579 C CA . ALA A 1 72 ? 0.412 -1.293 -1.758 1.00 93.06 72 ALA A CA 1
ATOM 580 C C . ALA A 1 72 ? -0.992 -1.900 -1.570 1.00 93.06 72 ALA A C 1
ATOM 582 O O . ALA A 1 72 ? -1.780 -1.340 -0.808 1.00 93.06 72 ALA A O 1
ATOM 583 N N . ALA A 1 73 ? -1.322 -2.996 -2.259 1.00 90.56 73 ALA A N 1
ATOM 584 C CA . ALA A 1 73 ? -2.583 -3.710 -2.075 1.00 90.56 73 ALA A CA 1
ATOM 585 C C . ALA A 1 73 ? -2.620 -4.417 -0.711 1.00 90.56 73 ALA A C 1
ATOM 587 O O . ALA A 1 73 ? -3.533 -4.143 0.065 1.00 90.56 73 ALA A O 1
ATOM 588 N N . HIS A 1 74 ? -1.581 -5.180 -0.364 1.00 91.94 74 HIS A N 1
ATOM 589 C CA . HIS A 1 74 ? -1.473 -5.871 0.928 1.00 91.94 74 HIS A CA 1
ATOM 590 C C . HIS A 1 74 ? -1.522 -4.914 2.132 1.00 91.94 74 HIS A C 1
ATOM 592 O O . HIS A 1 74 ? -2.205 -5.161 3.127 1.00 91.94 74 HIS A O 1
ATOM 598 N N . LEU A 1 75 ? -0.871 -3.748 2.032 1.00 92.75 75 LEU A N 1
ATOM 599 C CA . LEU A 1 75 ? -0.963 -2.703 3.060 1.00 92.75 75 LEU A CA 1
ATOM 600 C C . LEU A 1 75 ? -2.399 -2.190 3.258 1.00 92.75 75 LEU A C 1
ATOM 602 O O . LEU A 1 75 ? -2.796 -1.906 4.386 1.00 92.75 75 LEU A O 1
ATOM 606 N N . ARG A 1 76 ? -3.187 -2.073 2.181 1.00 90.06 76 ARG A N 1
ATOM 607 C CA . ARG A 1 76 ? -4.596 -1.636 2.243 1.00 90.06 76 ARG A CA 1
ATOM 608 C C . ARG A 1 76 ? -5.535 -2.730 2.729 1.00 90.06 76 ARG A C 1
ATOM 610 O O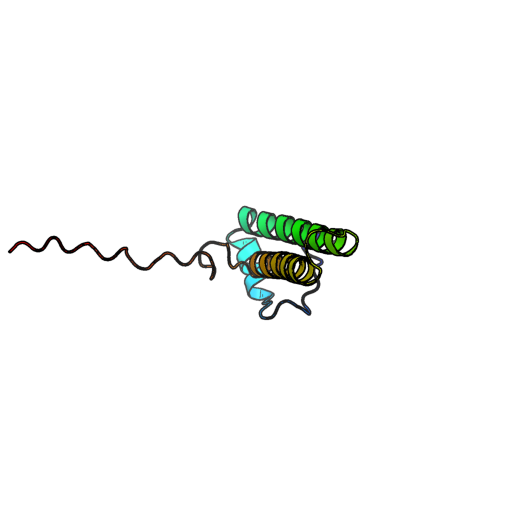 . ARG A 1 76 ? -6.530 -2.414 3.367 1.00 90.06 76 ARG A O 1
ATOM 617 N N . GLN A 1 77 ? -5.219 -3.985 2.430 1.00 89.62 77 GLN A N 1
ATOM 618 C CA . GLN A 1 77 ? -5.964 -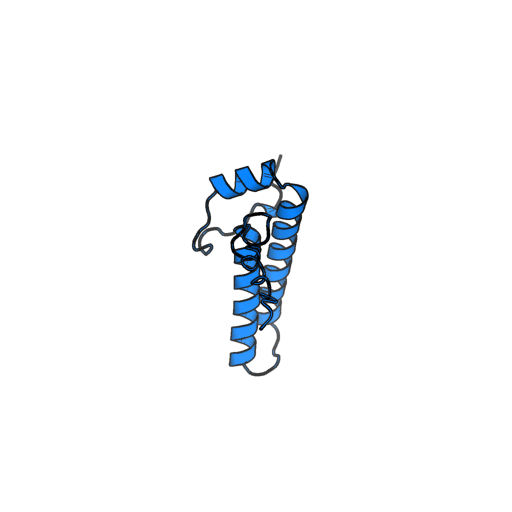5.159 2.891 1.00 89.62 77 GLN A CA 1
ATOM 619 C C . GLN A 1 77 ? -5.722 -5.460 4.376 1.00 89.62 77 GLN A C 1
ATOM 621 O O . GLN A 1 77 ? -6.459 -6.244 4.974 1.00 89.62 77 GLN A O 1
ATOM 626 N N . GLY A 1 78 ? -4.736 -4.794 4.984 1.00 91.00 78 GLY A N 1
ATOM 627 C CA . GLY A 1 78 ? -4.391 -4.970 6.387 1.00 91.00 78 GLY A CA 1
ATOM 628 C C . GLY A 1 78 ? -3.525 -6.197 6.634 1.00 91.00 78 GLY A C 1
ATOM 629 O O . GLY A 1 78 ? -3.435 -6.647 7.765 1.00 91.00 78 GLY A O 1
ATOM 630 N N . ASP A 1 79 ? -2.860 -6.740 5.619 1.00 91.69 79 ASP A N 1
ATOM 631 C CA . ASP A 1 79 ? -2.144 -8.010 5.781 1.00 91.69 79 ASP A CA 1
ATOM 632 C C . ASP A 1 79 ? -0.892 -7.867 6.654 1.00 91.69 79 ASP A C 1
ATOM 634 O O . ASP A 1 79 ? -0.418 -8.844 7.219 1.00 91.69 79 ASP A O 1
ATOM 638 N N . TYR A 1 80 ? -0.397 -6.637 6.814 1.00 91.88 80 TYR A N 1
ATOM 639 C CA . TYR A 1 80 ? 0.729 -6.294 7.684 1.00 91.88 80 TYR A CA 1
ATOM 640 C C . TYR A 1 80 ? 0.317 -5.807 9.084 1.00 91.88 80 TYR A C 1
ATOM 642 O O . TYR A 1 80 ? 1.148 -5.247 9.793 1.00 91.88 80 TYR A O 1
ATOM 650 N N . VAL A 1 81 ? -0.955 -5.921 9.475 1.00 91.44 81 VAL A N 1
ATOM 651 C CA . VAL A 1 81 ? -1.398 -5.603 10.848 1.00 91.44 81 VAL A CA 1
ATOM 652 C C . VAL A 1 81 ? -1.318 -6.843 11.742 1.00 91.44 81 VAL A C 1
ATOM 654 O O . VAL A 1 81 ? -1.134 -7.953 11.244 1.00 91.44 81 VAL A O 1
ATOM 657 N N . GLU A 1 82 ? -1.470 -6.684 13.058 1.00 89.69 82 GLU A N 1
ATOM 658 C CA . GLU A 1 82 ? -1.541 -7.843 13.953 1.00 89.69 82 GLU A CA 1
ATOM 659 C C . GLU A 1 82 ? -2.739 -8.731 13.576 1.00 89.69 82 GLU A C 1
ATOM 661 O O . GLU A 1 82 ? -3.854 -8.231 13.407 1.00 89.69 82 GLU A O 1
ATOM 666 N N . GLY A 1 83 ? -2.490 -10.034 13.394 1.00 86.25 83 GLY A N 1
ATOM 667 C CA . GLY A 1 83 ? -3.467 -10.998 12.870 1.00 86.25 83 GLY A CA 1
ATOM 668 C C . GLY A 1 83 ? -3.652 -10.979 11.344 1.00 86.25 83 GLY A C 1
ATOM 669 O O . GLY A 1 83 ? -4.516 -11.691 10.835 1.00 86.25 83 GLY A O 1
ATOM 670 N N . GLY A 1 84 ? -2.879 -10.167 10.615 1.00 87.19 84 GLY A N 1
ATOM 671 C CA . GLY A 1 84 ? -2.869 -10.118 9.152 1.00 87.19 84 GLY A CA 1
ATOM 672 C C . GLY A 1 84 ? -2.037 -11.234 8.507 1.00 87.19 84 GLY A C 1
ATOM 673 O O . GLY A 1 84 ? -1.120 -11.783 9.116 1.00 87.19 84 GLY A O 1
ATOM 674 N N . GLU A 1 85 ? -2.342 -11.543 7.242 1.00 86.25 85 GLU A N 1
ATOM 675 C CA . GLU A 1 85 ? -1.774 -12.690 6.515 1.00 86.25 85 GLU A CA 1
ATOM 676 C C . GLU A 1 85 ? -0.247 -12.666 6.367 1.00 86.25 85 GLU A C 1
ATOM 678 O O . GLU A 1 85 ? 0.390 -13.716 6.348 1.00 86.25 85 GLU A O 1
ATOM 683 N N . MET A 1 86 ? 0.350 -11.475 6.298 1.00 84.88 86 MET A N 1
ATOM 684 C CA . MET A 1 86 ? 1.794 -11.294 6.122 1.00 84.88 86 MET A CA 1
ATOM 685 C C . MET A 1 86 ? 2.563 -11.239 7.447 1.00 84.88 86 MET A C 1
ATOM 687 O O . MET A 1 86 ? 3.793 -11.218 7.425 1.00 84.88 86 MET A O 1
ATOM 691 N N . LEU A 1 87 ? 1.864 -11.188 8.587 1.00 80.12 87 LEU A N 1
ATOM 692 C CA . LEU A 1 87 ? 2.455 -11.206 9.928 1.00 80.12 87 LEU A CA 1
ATOM 693 C C . LEU A 1 87 ? 2.135 -12.480 10.715 1.00 80.12 87 LEU A C 1
ATOM 695 O O . LEU A 1 87 ? 2.456 -12.533 11.903 1.00 80.12 87 LEU A O 1
ATOM 699 N N . PHE A 1 88 ? 1.542 -13.511 10.097 1.00 66.31 88 PHE A N 1
ATOM 700 C CA . PHE A 1 88 ? 1.459 -14.812 10.758 1.00 66.31 88 PHE A CA 1
ATOM 701 C C . PHE A 1 88 ? 2.868 -15.266 11.136 1.00 66.31 88 PHE A C 1
ATOM 703 O O . PHE A 1 88 ? 3.720 -15.503 10.280 1.00 66.31 88 PHE A O 1
ATOM 710 N N . SER A 1 89 ? 3.086 -15.334 12.450 1.00 52.66 89 SER A N 1
ATOM 711 C CA . SER A 1 89 ? 4.283 -15.871 13.068 1.00 52.66 89 SER A CA 1
ATOM 712 C C . SER A 1 89 ? 4.540 -17.249 12.489 1.00 52.66 89 SER A C 1
ATOM 714 O O . SER A 1 89 ? 3.618 -18.071 12.419 1.00 52.66 89 SER A O 1
ATOM 716 N N . GLU A 1 90 ? 5.795 -17.502 12.130 1.00 53.03 90 GLU A N 1
ATOM 717 C CA . GLU A 1 90 ? 6.340 -18.850 12.092 1.00 53.03 90 GLU A CA 1
ATOM 718 C C . GLU A 1 90 ? 5.698 -19.646 13.239 1.00 53.03 90 GLU A C 1
ATOM 720 O O . GLU A 1 90 ? 5.663 -19.188 14.388 1.00 53.03 90 GLU A O 1
ATOM 725 N N . GLY A 1 91 ? 5.082 -20.789 12.912 1.00 48.31 91 GLY A N 1
ATOM 726 C CA . GLY A 1 91 ? 4.665 -21.743 13.939 1.00 48.31 91 GLY A CA 1
ATOM 727 C C . GLY A 1 91 ? 5.839 -21.984 14.889 1.00 48.31 91 GLY A C 1
ATOM 728 O O . GLY A 1 91 ? 6.974 -21.762 14.463 1.00 48.31 91 GLY A O 1
ATOM 729 N N . PRO A 1 92 ? 5.578 -22.388 16.148 1.00 46.44 92 PRO A N 1
ATOM 730 C CA . PRO A 1 92 ? 6.599 -22.433 17.192 1.00 46.44 92 PRO A CA 1
ATOM 731 C C . PRO A 1 92 ? 7.869 -23.014 16.592 1.00 46.44 92 PRO A C 1
ATOM 733 O O . PRO A 1 92 ? 7.801 -24.121 16.048 1.00 46.44 92 PRO A O 1
ATOM 736 N N . GLU A 1 93 ? 8.958 -22.229 16.590 1.00 55.34 93 GLU A N 1
ATOM 737 C CA . GLU A 1 93 ? 10.291 -22.726 16.258 1.00 55.34 93 GLU A CA 1
ATOM 738 C C . GLU A 1 93 ? 10.374 -24.082 16.932 1.00 55.34 93 GLU A C 1
ATOM 740 O O . GLU A 1 93 ? 10.231 -24.149 18.156 1.00 55.34 93 GLU A O 1
ATOM 745 N N . ALA A 1 94 ? 10.403 -25.148 16.124 1.00 49.12 94 ALA A N 1
ATOM 746 C CA . ALA A 1 94 ? 10.312 -26.502 16.629 1.00 49.12 94 ALA A CA 1
ATOM 747 C C . ALA A 1 94 ? 11.335 -26.585 17.750 1.00 49.12 94 ALA A C 1
ATOM 749 O O . ALA A 1 94 ? 12.523 -26.402 17.473 1.00 49.12 94 ALA A O 1
ATOM 750 N N . GLU A 1 95 ? 10.855 -26.743 18.993 1.00 46.69 95 GLU A N 1
ATOM 751 C CA . GLU A 1 95 ? 11.711 -26.956 20.147 1.00 46.69 95 GLU A CA 1
ATOM 752 C C . GLU A 1 95 ? 12.703 -28.003 19.682 1.00 46.69 95 GLU A C 1
ATOM 754 O O . GLU A 1 95 ? 12.316 -29.130 19.355 1.00 46.69 95 GLU A O 1
ATOM 759 N N . ALA A 1 96 ? 13.958 -27.584 19.510 1.00 55.25 96 ALA A N 1
ATOM 760 C CA . ALA A 1 96 ? 15.032 -28.493 19.216 1.00 55.25 96 ALA A CA 1
ATOM 761 C C . ALA A 1 96 ? 15.003 -29.449 20.396 1.00 55.25 96 ALA A C 1
ATOM 763 O O . ALA A 1 96 ? 15.400 -29.081 21.502 1.00 55.25 96 ALA A O 1
ATOM 764 N N . THR A 1 97 ? 14.416 -30.626 20.181 1.00 48.72 97 THR A N 1
ATOM 765 C CA . THR A 1 97 ? 14.357 -31.680 21.170 1.00 48.72 97 THR A CA 1
ATOM 766 C C . THR A 1 97 ? 15.800 -32.076 21.398 1.00 48.72 97 THR A C 1
ATOM 768 O O . THR A 1 97 ? 16.357 -32.912 20.687 1.00 48.72 97 THR A O 1
ATOM 771 N N . ALA A 1 98 ? 16.417 -31.421 22.374 1.00 55.56 98 ALA A N 1
ATOM 772 C CA . ALA A 1 98 ? 17.476 -31.982 23.170 1.00 55.56 98 ALA A CA 1
ATOM 773 C C . ALA A 1 98 ? 16.849 -33.167 23.907 1.00 55.56 98 ALA A C 1
ATOM 775 O O . ALA A 1 98 ? 16.436 -33.057 25.054 1.00 55.56 98 ALA A O 1
ATOM 776 N N . ASN A 1 99 ? 16.687 -34.274 23.189 1.00 52.69 99 ASN A N 1
ATOM 777 C CA . ASN A 1 99 ? 16.557 -35.572 23.808 1.00 52.69 99 ASN A CA 1
ATOM 778 C C . ASN A 1 99 ? 17.919 -36.229 23.664 1.00 52.69 99 ASN A C 1
ATOM 780 O O . ASN A 1 99 ? 18.341 -36.596 22.566 1.00 52.69 99 ASN A O 1
ATOM 784 N N . ASP A 1 100 ? 18.593 -36.255 24.808 1.00 52.81 100 ASP A N 1
ATOM 785 C CA . ASP A 1 100 ? 19.644 -37.192 25.159 1.00 52.81 100 ASP A CA 1
ATOM 786 C C . ASP A 1 100 ? 19.350 -38.587 24.588 1.00 52.81 100 ASP A C 1
ATOM 788 O O . ASP A 1 100 ? 18.258 -39.115 24.799 1.00 52.81 100 ASP A O 1
ATOM 792 N N . GLU A 1 101 ? 20.333 -39.161 23.890 1.00 47.69 101 GLU A N 1
ATOM 793 C CA . GLU A 1 101 ? 20.859 -40.521 24.107 1.00 47.69 101 GLU A CA 1
ATOM 794 C C . GLU A 1 101 ? 22.167 -40.735 23.324 1.00 47.69 101 GLU A C 1
ATOM 796 O O . GLU A 1 101 ? 22.196 -40.492 22.094 1.00 47.69 101 GLU A O 1
#

Sequence (101 aa):
MPTPSIFNFDADNLGAYEPEKTDKLLTEQPAVFLNHLRVAQALRGWAKRAEDRTFGSEEYQKGYIRALREVAAHLRQGDYVEGGEMLFSEGPEAEATANDE

Radius of gyration: 18.32 Å; chains: 1; bounding box: 37×58×45 Å